Protein AF-A0A3D2R029-F1 (afdb_monomer_lite)

Structure (mmCIF, N/CA/C/O backbone):
data_AF-A0A3D2R029-F1
#
_entry.id   AF-A0A3D2R029-F1
#
loop_
_atom_site.group_PDB
_atom_site.id
_atom_site.type_symbol
_atom_site.label_atom_id
_atom_site.label_alt_id
_atom_site.label_comp_id
_atom_site.label_asym_id
_atom_site.label_entity_id
_atom_site.label_seq_id
_atom_site.pdbx_PDB_ins_code
_atom_site.Cartn_x
_atom_site.Cartn_y
_atom_site.Cartn_z
_atom_site.occupancy
_atom_site.B_iso_or_equiv
_atom_site.auth_seq_id
_atom_site.auth_comp_id
_atom_site.auth_asym_id
_atom_site.auth_atom_id
_atom_site.pdbx_PDB_model_num
ATOM 1 N N . LYS A 1 1 ? 5.627 -4.215 8.657 1.00 87.75 1 LYS A N 1
ATOM 2 C CA . LYS A 1 1 ? 6.094 -5.010 7.483 1.00 87.75 1 LYS A CA 1
ATOM 3 C C . LYS A 1 1 ? 6.413 -4.050 6.342 1.00 87.75 1 LYS A C 1
ATOM 5 O O . LYS A 1 1 ? 5.568 -3.206 6.086 1.00 87.75 1 LYS A O 1
ATOM 10 N N . GLN A 1 2 ? 7.578 -4.149 5.697 1.00 91.62 2 GLN A N 1
ATOM 11 C CA . GLN A 1 2 ? 7.914 -3.367 4.494 1.00 91.62 2 GLN A CA 1
ATOM 12 C C . GLN A 1 2 ? 7.597 -4.187 3.239 1.00 91.62 2 GLN A C 1
ATOM 14 O O . GLN A 1 2 ? 7.868 -5.388 3.219 1.00 91.62 2 GLN A O 1
ATOM 19 N N . ILE A 1 3 ? 7.008 -3.554 2.226 1.00 91.69 3 ILE A N 1
ATOM 20 C CA . ILE A 1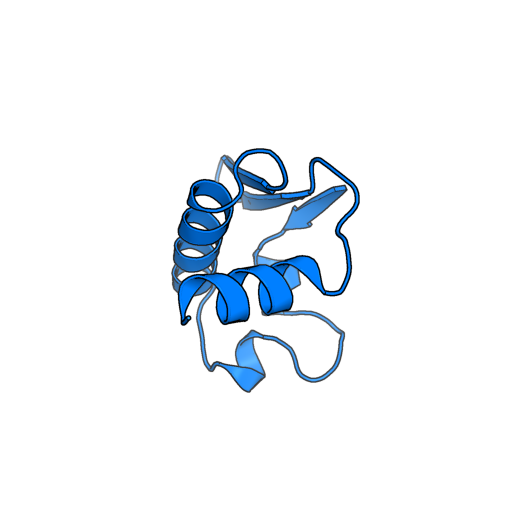 3 ? 6.656 -4.171 0.946 1.00 91.69 3 ILE A CA 1
ATOM 21 C C . ILE A 1 3 ? 7.076 -3.214 -0.185 1.00 91.69 3 ILE A C 1
ATOM 23 O O . ILE A 1 3 ? 6.577 -2.088 -0.224 1.00 91.69 3 ILE A O 1
ATOM 27 N N . PRO A 1 4 ? 7.978 -3.617 -1.096 1.00 92.88 4 PRO A N 1
ATOM 28 C CA . PRO A 1 4 ? 8.309 -2.836 -2.285 1.00 92.88 4 PRO A CA 1
ATOM 29 C C . PRO A 1 4 ? 7.078 -2.597 -3.166 1.00 92.88 4 PRO A C 1
ATOM 31 O O . PRO A 1 4 ? 6.277 -3.507 -3.383 1.00 92.88 4 PRO A O 1
ATOM 34 N N . VAL A 1 5 ? 6.935 -1.394 -3.719 1.00 92.12 5 VAL A N 1
ATOM 35 C CA . VAL A 1 5 ? 5.781 -1.047 -4.568 1.00 92.12 5 VAL A CA 1
ATOM 36 C C . VAL A 1 5 ? 5.781 -1.861 -5.860 1.00 92.12 5 VAL A C 1
ATOM 38 O O . VAL A 1 5 ? 4.730 -2.347 -6.276 1.00 92.12 5 VAL A O 1
ATOM 41 N N . SER A 1 6 ? 6.957 -2.133 -6.424 1.00 90.88 6 SER A N 1
ATOM 42 C CA . SER A 1 6 ? 7.126 -3.071 -7.535 1.00 90.88 6 SER A CA 1
ATOM 43 C C . SER A 1 6 ? 6.606 -4.481 -7.221 1.00 90.88 6 SER A C 1
ATOM 45 O O . SER A 1 6 ? 6.024 -5.118 -8.098 1.00 90.88 6 SER A O 1
ATOM 47 N N . GLN A 1 7 ? 6.742 -4.956 -5.977 1.00 90.31 7 GLN A N 1
ATOM 48 C CA . GLN A 1 7 ? 6.196 -6.245 -5.540 1.00 90.31 7 GLN A CA 1
ATOM 49 C C . GLN A 1 7 ? 4.669 -6.198 -5.410 1.00 90.31 7 GLN A C 1
ATOM 51 O O . GLN A 1 7 ? 3.998 -7.161 -5.760 1.00 90.31 7 GLN A O 1
ATOM 56 N N . ILE A 1 8 ? 4.104 -5.084 -4.937 1.00 89.44 8 ILE A N 1
ATOM 57 C CA . ILE A 1 8 ? 2.645 -4.893 -4.868 1.00 89.44 8 ILE A CA 1
ATOM 58 C C . ILE A 1 8 ? 2.051 -4.897 -6.284 1.00 89.44 8 ILE A C 1
ATOM 60 O O . ILE A 1 8 ? 1.060 -5.577 -6.554 1.00 89.44 8 ILE A O 1
ATOM 64 N N . LEU A 1 9 ? 2.687 -4.172 -7.206 1.00 90.44 9 LEU A N 1
ATOM 65 C CA . LEU A 1 9 ? 2.269 -4.068 -8.602 1.00 90.44 9 LEU A CA 1
ATOM 66 C C . LEU A 1 9 ? 2.314 -5.426 -9.318 1.00 90.44 9 LEU A C 1
ATOM 68 O O . LEU A 1 9 ? 1.351 -5.811 -9.987 1.00 90.44 9 LEU A O 1
ATOM 72 N N . ASN A 1 10 ? 3.426 -6.145 -9.143 1.00 87.25 10 ASN A N 1
ATOM 73 C CA . ASN A 1 10 ? 3.742 -7.407 -9.812 1.00 87.25 10 ASN A CA 1
ATOM 74 C C . ASN A 1 10 ? 3.519 -8.632 -8.915 1.00 87.25 10 ASN A C 1
ATOM 76 O O . ASN A 1 10 ? 4.213 -9.629 -9.084 1.00 87.25 10 ASN A O 1
ATOM 80 N N . SER A 1 11 ? 2.590 -8.550 -7.959 1.00 79.62 11 SER A N 1
ATOM 81 C CA . SER A 1 11 ? 2.302 -9.645 -7.027 1.00 79.62 11 SER A CA 1
ATOM 82 C C . SER A 1 11 ? 2.155 -10.988 -7.753 1.00 79.62 11 SER A C 1
ATOM 84 O O . SER A 1 11 ? 1.453 -11.073 -8.766 1.00 79.62 11 SER A O 1
ATOM 86 N N . ASP A 1 12 ? 2.791 -12.029 -7.209 1.00 72.31 12 ASP A N 1
ATOM 87 C CA . ASP A 1 12 ? 2.647 -13.413 -7.676 1.00 72.31 12 ASP A CA 1
ATOM 88 C C . ASP A 1 12 ? 1.236 -13.970 -7.405 1.00 72.31 12 ASP A C 1
ATOM 90 O O . ASP A 1 12 ? 0.843 -14.992 -7.973 1.00 72.31 12 ASP A O 1
ATOM 94 N N . GLU A 1 13 ? 0.443 -13.297 -6.560 1.00 69.56 13 GLU A N 1
ATOM 95 C CA . GLU A 1 13 ? -0.969 -13.620 -6.363 1.00 69.56 13 GLU A CA 1
ATOM 96 C C . GLU A 1 13 ? -1.772 -13.242 -7.615 1.00 69.56 13 GLU A C 1
ATOM 98 O O . GLU A 1 13 ? -1.781 -12.094 -8.066 1.00 69.56 13 GLU A O 1
ATOM 103 N N . PHE A 1 14 ? -2.446 -14.233 -8.206 1.00 59.69 14 PHE A N 1
ATO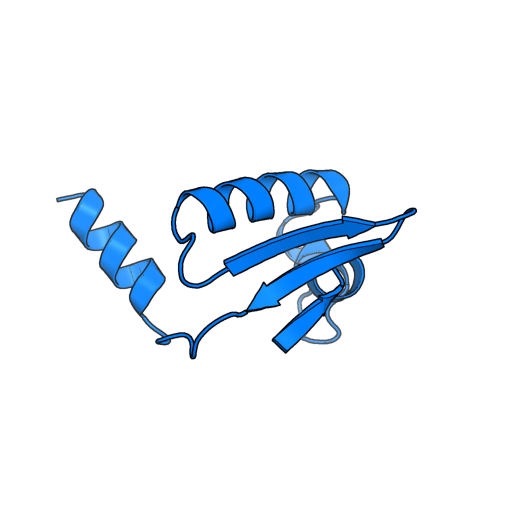M 104 C CA . PHE A 1 14 ? -3.208 -14.040 -9.433 1.00 59.69 14 PHE A CA 1
ATOM 105 C C . PHE A 1 14 ? -4.632 -13.526 -9.144 1.00 59.69 14 PHE A C 1
ATOM 107 O O . PHE A 1 14 ? -5.347 -14.161 -8.367 1.00 59.69 14 PHE A O 1
ATOM 114 N N . PRO A 1 15 ? -5.099 -12.465 -9.831 1.00 70.50 15 PRO A N 1
ATOM 115 C CA . PRO A 1 15 ? -4.364 -11.621 -10.773 1.00 70.50 15 PRO A CA 1
ATOM 116 C C . PRO A 1 15 ? -3.604 -10.484 -10.068 1.00 70.50 15 PRO A C 1
ATOM 118 O O . PRO A 1 15 ? -4.099 -9.896 -9.110 1.00 70.50 15 PRO A O 1
ATOM 121 N N . SER A 1 16 ? -2.431 -10.116 -10.596 1.00 83.75 16 SER A N 1
ATOM 122 C CA . SER A 1 16 ? -1.657 -8.990 -10.064 1.00 83.75 16 SER A CA 1
ATOM 123 C C . SER A 1 16 ? -2.389 -7.655 -10.251 1.00 83.75 16 SER A C 1
ATOM 125 O O . SER A 1 16 ? -3.151 -7.474 -11.209 1.00 83.75 16 SER A O 1
ATOM 127 N N . ILE A 1 17 ? -2.112 -6.679 -9.379 1.00 86.69 17 ILE A N 1
ATOM 128 C CA . ILE A 1 17 ? -2.699 -5.328 -9.445 1.00 86.69 17 ILE A CA 1
ATOM 129 C C . ILE A 1 17 ? -2.472 -4.693 -10.818 1.00 86.69 17 ILE A C 1
ATOM 131 O O . ILE A 1 17 ? -3.398 -4.114 -11.391 1.00 86.69 17 ILE A O 1
ATOM 135 N N . GLN A 1 18 ? -1.277 -4.860 -11.391 1.00 88.75 18 GLN A N 1
ATOM 136 C CA . GLN A 1 18 ? -0.977 -4.370 -12.734 1.00 88.75 18 GLN A CA 1
ATOM 137 C C . GLN A 1 18 ? -1.949 -4.917 -13.787 1.00 88.75 18 GLN A C 1
ATOM 139 O O . GLN A 1 18 ? -2.416 -4.166 -14.639 1.00 88.75 18 GLN A O 1
ATOM 144 N N . LYS A 1 19 ? -2.272 -6.215 -13.739 1.00 85.88 19 LYS A N 1
ATOM 145 C CA . LYS A 1 19 ? -3.140 -6.865 -14.731 1.00 85.88 19 LYS A CA 1
ATOM 146 C C . LYS A 1 19 ? -4.606 -6.480 -14.556 1.00 85.88 19 LYS A C 1
ATOM 148 O O . LYS A 1 19 ? -5.298 -6.315 -15.557 1.00 85.88 19 LYS A O 1
ATOM 153 N N . ILE A 1 20 ? -5.064 -6.321 -13.312 1.00 88.19 20 ILE A N 1
ATOM 154 C CA . ILE A 1 20 ? -6.447 -5.927 -13.005 1.00 88.19 20 ILE A CA 1
ATOM 155 C C . ILE A 1 20 ? -6.693 -4.480 -13.435 1.00 88.19 20 ILE A C 1
ATOM 157 O O . ILE A 1 20 ? -7.640 -4.198 -14.165 1.00 88.19 20 ILE A O 1
ATOM 161 N N . PHE A 1 21 ? -5.828 -3.567 -12.996 1.00 89.38 21 PHE A N 1
ATOM 162 C CA . PHE A 1 21 ? -6.067 -2.129 -13.118 1.00 89.38 21 PHE A CA 1
ATOM 163 C C . PHE A 1 21 ? -5.335 -1.476 -14.292 1.00 89.38 21 PHE A C 1
ATOM 165 O O . PHE A 1 21 ? -5.538 -0.292 -14.538 1.00 89.38 21 PHE A O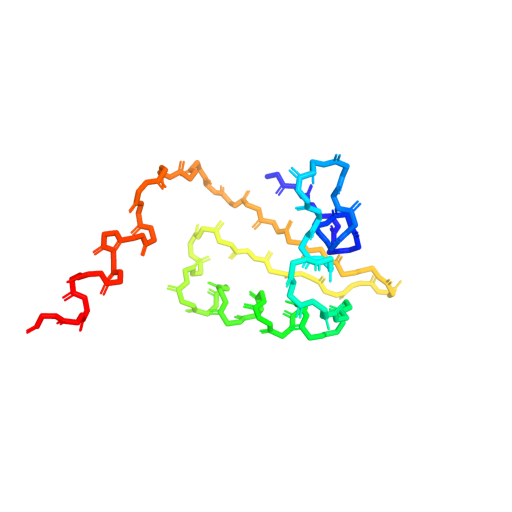 1
ATOM 172 N N . LYS A 1 22 ? -4.492 -2.224 -15.021 1.00 88.94 22 LYS A N 1
ATOM 173 C CA . LYS A 1 22 ? -3.647 -1.708 -16.116 1.00 88.94 22 LYS A CA 1
ATOM 174 C C . LYS A 1 22 ? -2.862 -0.455 -15.699 1.00 88.94 22 LYS A C 1
ATOM 176 O O . LYS A 1 22 ? -2.792 0.519 -16.441 1.00 88.94 22 LYS A O 1
ATOM 181 N N . THR A 1 23 ? -2.305 -0.485 -14.489 1.00 91.56 23 THR A N 1
ATOM 182 C CA . THR A 1 23 ? -1.631 0.657 -13.851 1.00 91.56 23 THR A CA 1
ATOM 183 C C . THR A 1 23 ? -0.103 0.537 -13.908 1.00 91.56 23 THR A C 1
ATOM 185 O O . THR A 1 23 ? 0.433 -0.529 -14.221 1.00 91.56 23 THR A O 1
ATOM 188 N N . THR A 1 24 ? 0.603 1.629 -13.614 1.00 92.25 24 THR A N 1
ATOM 189 C CA . THR A 1 24 ? 2.072 1.694 -13.527 1.00 92.25 24 THR A CA 1
ATOM 190 C C . THR A 1 24 ? 2.533 1.817 -12.075 1.00 92.25 24 THR A C 1
ATOM 192 O O . THR A 1 24 ? 1.731 2.069 -11.174 1.00 92.25 24 THR A O 1
ATOM 195 N N . GLU A 1 25 ? 3.836 1.655 -11.834 1.00 90.38 25 GLU A N 1
ATOM 196 C CA . GLU A 1 25 ? 4.415 1.820 -10.495 1.00 90.38 25 GLU A CA 1
ATOM 197 C C . GLU A 1 25 ? 4.223 3.241 -9.954 1.00 90.38 25 GLU A C 1
ATOM 199 O O . GLU A 1 25 ? 3.867 3.404 -8.791 1.00 90.38 25 GLU A O 1
ATOM 204 N N . ASP A 1 26 ? 4.364 4.263 -10.800 1.00 90.88 26 ASP A N 1
ATOM 205 C CA . ASP A 1 26 ? 4.155 5.659 -10.407 1.00 90.88 26 ASP A CA 1
ATOM 206 C C . ASP A 1 26 ? 2.695 5.948 -10.048 1.00 90.88 26 ASP A C 1
ATOM 208 O O . ASP A 1 26 ? 2.417 6.569 -9.024 1.00 90.88 26 ASP A O 1
ATOM 212 N N . SER A 1 27 ? 1.743 5.453 -10.844 1.00 92.69 27 SER A N 1
ATOM 213 C CA . SER A 1 27 ? 0.314 5.617 -10.553 1.00 92.69 27 SER A CA 1
ATOM 214 C C . SER A 1 27 ? -0.113 4.854 -9.296 1.00 92.69 27 SER A C 1
ATOM 216 O O . SER A 1 27 ? -0.920 5.354 -8.506 1.00 92.69 27 SER A O 1
ATOM 218 N N . LEU A 1 28 ? 0.444 3.658 -9.079 1.00 93.19 28 LEU A N 1
ATOM 219 C CA . LEU A 1 28 ? 0.250 2.919 -7.835 1.00 93.19 28 LEU A CA 1
ATOM 220 C C . LEU A 1 28 ? 0.846 3.685 -6.652 1.00 93.19 28 LEU A C 1
ATOM 222 O O . LEU A 1 28 ? 0.187 3.800 -5.625 1.00 93.19 28 LEU A O 1
ATOM 226 N N . TYR A 1 29 ? 2.048 4.244 -6.801 1.00 93.25 29 TYR A N 1
ATOM 227 C CA . TYR A 1 29 ? 2.701 5.016 -5.751 1.00 93.25 29 TYR A CA 1
ATOM 228 C C . TYR A 1 29 ? 1.839 6.196 -5.300 1.00 93.25 29 TYR A C 1
ATOM 230 O O . TYR A 1 29 ? 1.547 6.284 -4.115 1.00 93.25 29 TYR A O 1
ATOM 238 N N . ILE A 1 30 ? 1.323 7.004 -6.234 1.00 93.56 30 ILE A N 1
ATOM 239 C CA . ILE A 1 30 ? 0.405 8.123 -5.937 1.00 93.56 30 ILE A CA 1
ATOM 240 C C . ILE A 1 30 ? -0.822 7.645 -5.143 1.00 93.56 30 ILE A C 1
ATOM 242 O O . ILE A 1 30 ? -1.248 8.280 -4.178 1.00 93.56 30 ILE A O 1
ATOM 246 N N . SER A 1 31 ? -1.383 6.493 -5.517 1.00 93.31 31 SER A N 1
ATOM 247 C CA . SER A 1 31 ? -2.528 5.905 -4.809 1.00 93.31 31 SER A CA 1
ATOM 248 C C . SER A 1 31 ? -2.161 5.470 -3.382 1.00 93.31 31 SER A C 1
ATOM 250 O O . SER A 1 31 ? -2.977 5.568 -2.467 1.00 93.31 31 SER A O 1
ATOM 252 N N . LEU A 1 32 ? -0.925 5.010 -3.169 1.00 93.94 32 LEU A N 1
ATOM 253 C CA . LEU A 1 32 ? -0.406 4.678 -1.843 1.00 93.94 32 LEU A CA 1
ATOM 254 C C . LEU A 1 32 ? -0.127 5.930 -0.997 1.00 93.94 32 LEU A C 1
ATOM 256 O O . LEU A 1 32 ? -0.326 5.870 0.213 1.00 93.94 32 LEU A O 1
ATOM 260 N N . GLU A 1 33 ? 0.244 7.066 -1.598 1.00 94.69 33 GLU A N 1
ATOM 261 C CA . GLU A 1 33 ? 0.345 8.343 -0.865 1.00 94.69 33 GLU A CA 1
ATOM 262 C C . GLU A 1 33 ? -1.022 8.770 -0.322 1.00 94.69 33 GLU A C 1
ATOM 264 O O . GLU A 1 33 ? -1.151 9.177 0.832 1.00 94.69 33 GLU A O 1
ATOM 269 N N . GLN A 1 34 ? -2.073 8.612 -1.131 1.00 93.75 34 GLN A N 1
ATOM 270 C CA . GLN A 1 34 ? -3.448 8.868 -0.697 1.00 93.75 34 GLN A CA 1
ATOM 271 C C . GLN A 1 34 ? -3.878 7.913 0.424 1.00 93.75 34 GLN A C 1
ATOM 273 O O . GLN A 1 34 ? -4.574 8.322 1.353 1.00 93.75 34 GLN A O 1
ATOM 278 N N . LEU A 1 35 ? -3.442 6.651 0.364 1.00 92.62 35 LEU A N 1
ATOM 279 C CA . LEU A 1 35 ? -3.701 5.661 1.407 1.00 92.62 35 LEU A CA 1
ATOM 280 C C . LEU A 1 35 ? -3.025 6.036 2.734 1.00 92.62 35 LEU A C 1
ATOM 282 O O . LEU A 1 35 ? -3.671 5.952 3.777 1.00 92.62 35 LEU A O 1
ATOM 286 N N . GLU A 1 36 ? -1.758 6.461 2.709 1.00 95.12 36 GLU A N 1
ATOM 287 C CA . GLU A 1 36 ? -1.073 6.978 3.902 1.00 95.12 36 GLU A CA 1
ATOM 288 C C . GLU A 1 36 ? -1.781 8.217 4.443 1.00 95.12 36 GLU A C 1
ATOM 290 O O . GLU A 1 36 ? -2.033 8.294 5.641 1.00 95.12 36 GLU A O 1
ATOM 295 N N . HIS A 1 37 ? -2.177 9.150 3.576 1.00 94.62 37 HIS A N 1
ATOM 296 C CA . HIS A 1 37 ? -2.888 10.349 4.009 1.00 94.62 37 HIS A CA 1
ATOM 297 C C . HIS A 1 37 ? -4.224 10.026 4.700 1.00 94.62 37 HIS A C 1
ATOM 299 O O . HIS A 1 37 ? -4.576 10.656 5.695 1.00 94.62 37 HIS A O 1
ATOM 305 N N . ALA A 1 38 ? -4.956 9.025 4.203 1.00 92.44 38 ALA A N 1
ATOM 306 C CA . ALA A 1 38 ? -6.223 8.590 4.787 1.00 92.44 38 ALA A CA 1
ATOM 307 C C . ALA A 1 38 ? -6.050 7.760 6.074 1.00 92.44 38 ALA A C 1
ATOM 309 O O . ALA A 1 38 ? -6.928 7.768 6.938 1.00 92.44 38 ALA A O 1
ATOM 310 N N . TYR A 1 39 ? -4.937 7.035 6.211 1.00 94.56 39 TYR A N 1
ATOM 311 C CA . TYR A 1 39 ? -4.681 6.128 7.331 1.00 94.56 39 TYR A CA 1
ATOM 312 C C . TYR A 1 39 ? -3.227 6.233 7.836 1.00 94.56 39 TYR A C 1
ATOM 314 O O . TYR A 1 39 ? -2.495 5.234 7.805 1.00 94.56 39 TYR A O 1
ATOM 322 N N . PRO A 1 40 ? -2.809 7.403 8.354 1.00 95.00 40 PRO A N 1
ATOM 323 C CA . PRO A 1 40 ? -1.407 7.679 8.693 1.00 95.00 40 PRO A CA 1
ATOM 324 C C . PRO A 1 40 ? -0.870 6.800 9.831 1.00 95.00 40 PRO A C 1
ATOM 326 O O . PRO A 1 40 ? 0.324 6.534 9.916 1.00 95.00 40 PRO A O 1
ATOM 329 N N . ASP A 1 41 ? -1.751 6.287 10.692 1.00 94.62 41 ASP A N 1
ATOM 330 C CA . ASP A 1 41 ? -1.363 5.392 11.787 1.00 94.62 41 ASP A CA 1
ATOM 331 C C . ASP A 1 41 ? -1.135 3.940 11.329 1.00 94.62 41 ASP A C 1
ATOM 333 O O . ASP A 1 41 ? -0.566 3.132 12.070 1.00 94.62 41 ASP A O 1
ATOM 337 N N . LEU A 1 42 ? -1.612 3.580 10.131 1.00 94.81 42 LEU A N 1
ATOM 338 C CA . LEU A 1 42 ? -1.543 2.219 9.592 1.00 94.81 42 LEU A CA 1
ATOM 339 C C . LEU A 1 42 ? -0.471 2.065 8.523 1.00 94.81 42 LEU A C 1
ATOM 341 O O . LEU A 1 42 ? 0.138 0.993 8.435 1.00 94.81 42 LEU A O 1
ATOM 345 N N . PHE A 1 43 ? -0.252 3.109 7.727 1.00 95.69 43 PHE A N 1
ATOM 346 C CA . PHE A 1 43 ? 0.657 3.077 6.595 1.00 95.69 43 PHE A CA 1
ATOM 347 C C . PHE A 1 43 ? 1.675 4.199 6.658 1.00 95.69 43 PHE A C 1
ATOM 349 O O . PHE A 1 43 ? 1.411 5.272 7.182 1.00 95.69 43 PHE A O 1
ATOM 356 N N . LYS A 1 44 ? 2.835 3.925 6.074 1.00 95.50 44 LYS A N 1
ATOM 357 C CA . LYS A 1 44 ? 3.849 4.923 5.762 1.00 95.50 44 LYS A CA 1
ATOM 358 C C . LYS A 1 44 ? 4.479 4.577 4.427 1.00 95.50 44 LYS A C 1
ATOM 360 O O . LYS A 1 44 ? 4.752 3.398 4.195 1.00 95.50 44 LYS A O 1
ATOM 365 N N . ILE A 1 45 ? 4.736 5.550 3.568 1.00 93.62 45 ILE A N 1
ATOM 366 C CA . ILE A 1 45 ? 5.492 5.325 2.337 1.00 93.62 45 ILE A CA 1
ATOM 367 C C . ILE A 1 45 ? 6.923 5.846 2.474 1.00 93.62 45 ILE A C 1
ATOM 369 O O . ILE A 1 45 ? 7.232 6.706 3.302 1.00 93.62 45 ILE A O 1
ATOM 373 N N . SER A 1 46 ? 7.820 5.325 1.645 1.00 92.50 46 SER A N 1
ATOM 374 C CA . SER A 1 46 ? 9.129 5.932 1.430 1.00 92.50 46 SER A CA 1
ATOM 375 C C . SER A 1 46 ? 9.522 5.867 -0.035 1.00 92.50 46 SER A C 1
ATOM 377 O O . SER A 1 46 ? 9.341 4.829 -0.677 1.00 92.50 46 SER A O 1
ATOM 379 N N . ASP A 1 47 ? 10.189 6.919 -0.493 1.00 89.62 47 ASP A N 1
ATOM 380 C CA . ASP A 1 47 ? 11.008 6.909 -1.699 1.00 89.62 47 ASP A CA 1
ATOM 381 C C . ASP A 1 47 ? 12.464 7.116 -1.278 1.00 89.62 47 ASP A C 1
ATOM 383 O O . ASP A 1 47 ? 12.822 8.138 -0.689 1.00 89.62 47 ASP A O 1
ATOM 387 N N . THR A 1 48 ? 13.304 6.102 -1.467 1.00 85.81 48 THR A N 1
ATOM 388 C CA . THR A 1 48 ? 14.732 6.185 -1.145 1.00 85.81 48 THR A CA 1
ATOM 389 C C . THR A 1 48 ? 15.532 5.678 -2.329 1.00 85.81 48 THR A C 1
ATOM 391 O O . THR A 1 48 ? 15.453 4.499 -2.654 1.00 85.81 48 THR A O 1
ATOM 394 N N . VAL A 1 49 ? 16.296 6.571 -2.969 1.00 78.81 49 VAL A N 1
ATOM 395 C CA . VAL A 1 49 ? 17.245 6.279 -4.066 1.00 78.81 49 VAL A CA 1
ATOM 396 C C . VAL A 1 49 ? 16.717 5.196 -5.026 1.00 78.81 49 VAL A C 1
ATOM 398 O O . VAL A 1 49 ? 17.296 4.120 -5.166 1.00 78.81 49 VAL A O 1
ATOM 401 N N . GLY A 1 50 ? 15.575 5.468 -5.665 1.00 77.94 50 GLY A N 1
ATOM 402 C CA . GLY A 1 50 ? 14.994 4.589 -6.686 1.00 77.94 50 GLY A CA 1
ATOM 403 C C . GLY A 1 50 ? 14.229 3.375 -6.153 1.00 77.94 50 GLY A C 1
ATOM 404 O O . GLY A 1 50 ? 13.817 2.532 -6.946 1.00 77.94 50 GLY A O 1
ATOM 405 N N . GLN A 1 51 ? 14.017 3.269 -4.838 1.00 86.00 51 GLN A N 1
ATOM 406 C CA . GLN A 1 51 ? 13.176 2.240 -4.232 1.00 86.00 51 GLN A CA 1
ATOM 407 C C . GLN A 1 51 ? 11.966 2.852 -3.529 1.00 86.00 51 GLN A C 1
ATOM 409 O O . GLN A 1 51 ? 12.079 3.497 -2.484 1.00 86.00 51 GLN A O 1
ATOM 414 N N . LYS A 1 52 ? 10.788 2.563 -4.085 1.00 94.00 52 LYS A N 1
ATOM 415 C CA . LYS A 1 52 ? 9.484 2.915 -3.523 1.00 94.00 52 LYS A CA 1
ATOM 416 C C . LYS A 1 52 ? 8.983 1.773 -2.645 1.00 94.00 52 LYS A C 1
ATOM 418 O O . LYS A 1 52 ? 8.922 0.624 -3.086 1.00 94.00 52 LYS A O 1
ATOM 423 N N . SER A 1 53 ? 8.635 2.062 -1.393 1.00 94.25 53 SER A N 1
ATOM 424 C CA . SER A 1 53 ? 8.184 1.055 -0.420 1.00 94.25 53 SER A CA 1
ATOM 425 C C . SER A 1 53 ? 6.963 1.512 0.373 1.00 94.25 53 SER A C 1
ATOM 427 O O . SER A 1 53 ? 6.863 2.675 0.752 1.00 94.25 53 SER A O 1
ATOM 429 N N . LEU A 1 54 ? 6.077 0.562 0.679 1.00 94.38 54 LEU A N 1
ATOM 430 C CA . LEU A 1 54 ? 4.975 0.700 1.627 1.00 94.38 54 LEU A CA 1
ATOM 431 C C . LEU A 1 54 ? 5.333 0.002 2.944 1.00 94.38 54 LEU A C 1
ATOM 433 O O . LEU A 1 54 ? 5.731 -1.165 2.964 1.00 94.38 54 LEU A O 1
ATOM 437 N N . PHE A 1 55 ? 5.121 0.684 4.059 1.00 95.00 55 PHE A N 1
ATOM 438 C CA . PHE A 1 55 ? 5.254 0.143 5.403 1.00 95.00 55 PHE A CA 1
ATOM 439 C C . PHE A 1 55 ? 3.877 -0.017 6.031 1.00 95.00 55 PHE A C 1
ATOM 441 O O . PHE A 1 55 ? 3.110 0.933 6.124 1.00 95.00 55 PHE A O 1
ATOM 448 N N . ILE A 1 56 ? 3.593 -1.223 6.512 1.00 94.25 56 ILE A 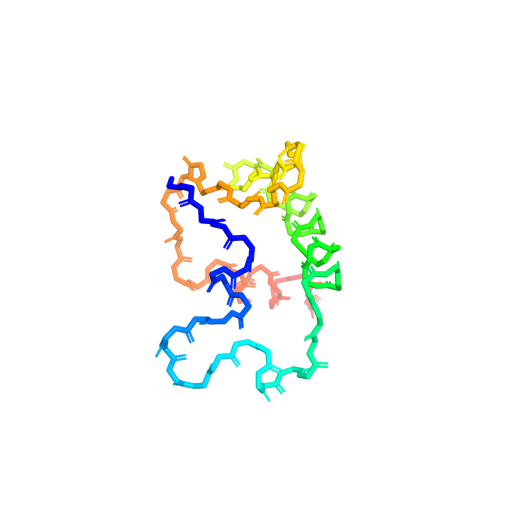N 1
ATOM 449 C CA . ILE A 1 56 ? 2.446 -1.522 7.368 1.00 94.25 56 ILE A CA 1
ATOM 450 C C . ILE A 1 56 ? 2.912 -1.387 8.818 1.00 94.25 56 ILE A C 1
ATOM 452 O O . ILE A 1 56 ? 3.740 -2.193 9.270 1.00 94.25 56 ILE A O 1
ATOM 456 N N . LEU A 1 57 ? 2.404 -0.365 9.508 1.00 94.19 57 LEU A N 1
ATOM 457 C CA . LEU A 1 57 ? 2.792 0.022 10.867 1.00 94.19 57 LEU A CA 1
ATOM 458 C C . LEU A 1 57 ? 2.081 -0.814 11.937 1.00 94.19 57 LEU A C 1
ATOM 460 O O . LEU A 1 57 ? 2.666 -1.117 12.975 1.00 94.19 57 LEU A O 1
ATOM 464 N N . GLN A 1 58 ? 0.837 -1.219 11.673 1.00 92.88 58 GLN A N 1
ATOM 465 C CA . GLN A 1 58 ? -0.012 -1.956 12.613 1.00 92.88 58 GLN A CA 1
ATOM 466 C C . GLN A 1 58 ? -0.752 -3.106 11.924 1.00 92.88 58 GLN A C 1
ATOM 468 O O . GLN A 1 58 ? -0.844 -3.169 10.699 1.00 92.88 58 GLN A O 1
ATOM 473 N N . ALA A 1 59 ? -1.304 -4.029 12.713 1.00 90.88 59 ALA A N 1
ATOM 474 C CA . ALA A 1 59 ? -2.102 -5.130 12.186 1.00 90.88 59 ALA A CA 1
ATOM 475 C C . ALA A 1 59 ? -3.368 -4.612 11.479 1.00 90.88 59 ALA A C 1
ATOM 477 O O . ALA A 1 59 ? -4.168 -3.876 12.060 1.00 90.88 59 ALA A O 1
ATOM 478 N N . LEU A 1 60 ? -3.561 -5.024 10.223 1.00 89.25 60 LEU A N 1
ATOM 479 C CA . LEU A 1 60 ? -4.714 -4.623 9.422 1.00 89.25 60 LEU A CA 1
ATOM 480 C C . LEU A 1 60 ? -5.944 -5.454 9.792 1.00 89.25 60 LEU A C 1
ATOM 482 O O . LEU A 1 60 ? -5.900 -6.684 9.817 1.00 89.25 60 LEU A O 1
ATOM 486 N N . LYS A 1 61 ? -7.065 -4.774 10.044 1.00 91.25 61 LYS A N 1
ATOM 487 C CA . LYS A 1 61 ? -8.369 -5.424 10.215 1.00 91.25 61 LYS A CA 1
ATOM 488 C C . LYS A 1 61 ? -8.986 -5.683 8.830 1.00 91.25 61 LYS A C 1
ATOM 490 O O . LYS A 1 61 ? -9.116 -4.716 8.080 1.00 91.25 61 LYS A O 1
ATOM 495 N N . PRO A 1 62 ? -9.425 -6.916 8.504 1.00 85.06 62 PRO A N 1
ATOM 496 C CA . PRO A 1 62 ? -9.847 -7.290 7.147 1.00 85.06 62 PRO A CA 1
ATOM 497 C C . PRO A 1 62 ? -10.932 -6.400 6.527 1.00 85.06 62 PRO A C 1
ATOM 499 O O . PRO A 1 62 ? -10.891 -6.122 5.335 1.00 85.06 62 PRO A O 1
ATOM 502 N N . TYR A 1 63 ? -11.879 -5.922 7.337 1.00 89.69 63 TYR A N 1
ATOM 503 C CA . TYR A 1 63 ? -13.042 -5.168 6.856 1.00 89.69 63 TYR A CA 1
ATOM 504 C C . TYR A 1 63 ? -12.961 -3.664 7.107 1.00 89.69 63 TYR A C 1
ATOM 506 O O . TYR A 1 63 ? -13.864 -2.944 6.700 1.00 89.69 63 TYR A O 1
ATOM 514 N N . LYS A 1 64 ? -11.878 -3.161 7.721 1.00 90.00 64 LYS A N 1
ATOM 515 C CA . LYS A 1 64 ? -11.781 -1.747 8.121 1.00 90.00 64 LYS A CA 1
ATOM 516 C C . LYS A 1 64 ? -12.043 -0.792 6.956 1.00 90.00 64 LYS A C 1
ATOM 518 O O . LYS A 1 64 ? -12.820 0.138 7.102 1.00 90.00 64 LYS A O 1
ATOM 523 N N . PHE A 1 65 ? -11.425 -1.043 5.806 1.00 90.12 65 PHE A N 1
ATOM 524 C CA . PHE A 1 65 ? -11.530 -0.157 4.645 1.00 90.12 65 PHE A CA 1
ATOM 525 C C . PHE A 1 65 ? -12.937 -0.148 4.037 1.00 90.12 65 PHE A C 1
ATOM 527 O O . PHE A 1 65 ? -13.427 0.904 3.636 1.00 90.12 65 PHE A O 1
ATOM 534 N N . LEU A 1 66 ? -13.599 -1.309 4.006 1.00 89.50 66 LEU A N 1
ATOM 535 C CA . LEU A 1 66 ? -14.980 -1.422 3.537 1.00 89.50 66 LEU A CA 1
ATOM 536 C C . LEU A 1 66 ? -15.941 -0.748 4.521 1.00 89.50 66 LEU A C 1
ATOM 538 O O . LEU A 1 66 ? -16.798 0.026 4.104 1.00 89.50 66 LEU A O 1
ATOM 542 N N . ASP A 1 67 ? -15.764 -0.992 5.820 1.00 93.06 67 ASP A N 1
ATOM 543 C CA . ASP A 1 67 ? -16.570 -0.375 6.873 1.00 93.06 67 ASP A CA 1
ATOM 544 C C . ASP A 1 67 ? -16.457 1.151 6.841 1.00 93.06 67 ASP A C 1
ATOM 546 O O . ASP A 1 67 ? -17.469 1.846 6.916 1.00 93.06 67 ASP A O 1
ATOM 550 N N . ASP A 1 68 ? -15.237 1.676 6.721 1.00 92.00 68 ASP A N 1
ATOM 551 C CA . ASP A 1 68 ? -14.981 3.114 6.672 1.00 92.00 68 ASP A CA 1
ATOM 552 C C . ASP A 1 68 ? -15.600 3.732 5.402 1.00 92.00 68 ASP A C 1
ATOM 554 O O . ASP A 1 68 ? -16.263 4.767 5.488 1.00 92.00 68 ASP A O 1
ATOM 558 N N . PHE A 1 69 ? -15.510 3.053 4.249 1.00 90.50 69 PHE A N 1
ATOM 559 C CA . PHE A 1 69 ? -16.169 3.480 3.010 1.00 90.50 69 PHE A CA 1
ATOM 560 C C . PHE A 1 69 ? -17.698 3.538 3.147 1.00 90.50 69 PHE A C 1
ATOM 562 O O . PHE A 1 69 ? -18.313 4.553 2.820 1.00 90.50 69 PHE A O 1
ATOM 569 N N . PHE A 1 70 ? -18.340 2.482 3.656 1.00 92.38 70 PHE A N 1
ATOM 570 C CA . PHE A 1 70 ? -19.801 2.453 3.802 1.00 92.38 70 PHE A CA 1
ATOM 571 C C . PHE A 1 70 ? -20.322 3.367 4.915 1.00 92.38 70 PHE A C 1
ATOM 573 O O . PHE A 1 70 ? -21.495 3.733 4.891 1.00 92.38 70 PHE A O 1
ATOM 580 N N . LYS A 1 71 ? -19.490 3.744 5.892 1.00 92.38 71 LYS A N 1
ATOM 581 C CA . LYS A 1 71 ? -19.844 4.754 6.901 1.00 92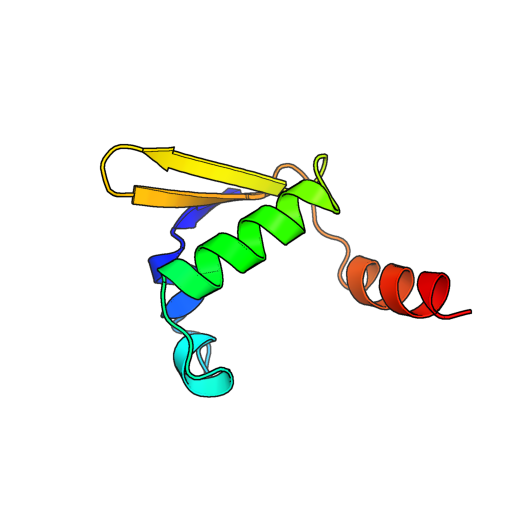.38 71 LYS A CA 1
ATOM 582 C C . LYS A 1 71 ? -19.750 6.175 6.358 1.00 92.38 71 LYS A C 1
ATOM 584 O O . LYS A 1 71 ? -20.591 6.986 6.715 1.00 92.38 71 LYS A O 1
ATOM 589 N N . ALA A 1 72 ? -18.757 6.467 5.519 1.00 85.62 72 ALA A N 1
ATOM 590 C CA . ALA A 1 72 ? -18.572 7.795 4.932 1.00 85.62 72 ALA A CA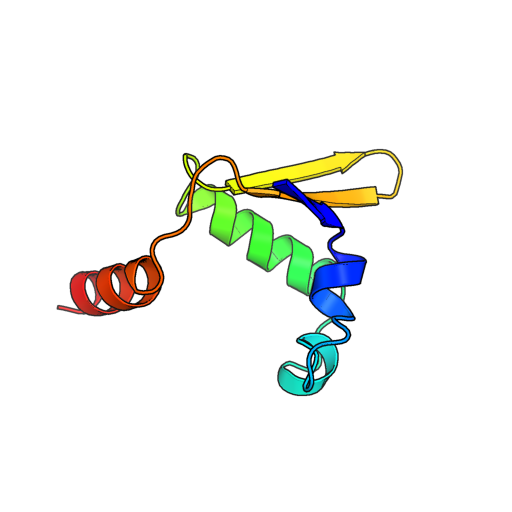 1
ATOM 591 C C . ALA A 1 72 ? -19.625 8.143 3.864 1.00 85.62 72 ALA A C 1
ATOM 593 O O . ALA A 1 72 ? -19.882 9.315 3.622 1.00 85.62 72 ALA A O 1
ATOM 594 N N . ASN A 1 73 ? -20.227 7.131 3.229 1.00 75.19 73 ASN A N 1
ATOM 595 C CA . ASN A 1 73 ? -21.274 7.289 2.210 1.00 75.19 73 ASN A CA 1
ATOM 596 C C . ASN A 1 73 ? -22.708 7.156 2.772 1.00 75.19 73 ASN A C 1
ATOM 598 O O . ASN A 1 73 ? -23.641 6.886 2.013 1.00 75.19 73 ASN A O 1
ATOM 602 N N . LYS A 1 74 ? -22.880 7.294 4.092 1.00 57.78 74 LYS A N 1
ATOM 603 C CA . LYS A 1 74 ? -24.183 7.427 4.762 1.00 57.78 74 LYS A CA 1
ATOM 604 C C . LYS A 1 74 ? -24.428 8.878 5.135 1.00 57.78 74 LYS A C 1
ATOM 606 O O . LYS A 1 74 ? -25.601 9.290 5.023 1.00 57.78 74 LYS A O 1
#

pLDDT: mean 88.97, std 7.59, range [57.78, 95.69]

Radius of gyration: 13.15 Å; chains: 1; bounding box: 41×24×29 Å

Foldseek 3Di:
DKDWLVCQQVPPPPPGPCVVVVDDSVRSLVVLVVVCVVPVQQWDWDDDPNTTMIDGNDDDDPCVVVVVVVVVVD

Secondary structure (DSSP, 8-state):
-EEEHHHHHT-SSSSPHHHHH---HHHHHHHHHHHHHH-TTTEEEEEETTEEEEEE-SPPPTTHHHHHHHHHT-

Sequence (74 aa):
KQIPVSQILNSDEFPSIQKIFKTTEDSLYISLEQLEHAYPDLFKISDTVGQKSLFILQALKPYKFLDDFFKANK